Protein AF-A0A174MYK6-F1 (afdb_monomer_lite)

Structure (mmCIF, N/CA/C/O backbone):
data_AF-A0A174MYK6-F1
#
_entry.id   AF-A0A174MYK6-F1
#
loop_
_atom_site.group_PDB
_atom_site.id
_atom_site.type_symbol
_atom_site.label_atom_id
_atom_site.label_alt_id
_atom_site.label_comp_id
_atom_site.label_asym_id
_atom_site.label_entity_id
_atom_site.label_seq_id
_atom_site.pdbx_PDB_ins_code
_atom_site.Cartn_x
_atom_site.Cartn_y
_atom_site.Cartn_z
_atom_site.occupancy
_atom_site.B_iso_or_equiv
_atom_site.auth_seq_id
_atom_site.auth_comp_id
_atom_site.auth_asym_id
_atom_site.auth_atom_id
_atom_site.pdbx_PDB_model_num
ATOM 1 N N . MET A 1 1 ? -10.947 40.813 -43.463 1.00 57.91 1 MET A N 1
ATOM 2 C CA . MET A 1 1 ? -10.400 39.770 -44.357 1.00 57.91 1 MET A CA 1
ATOM 3 C C . MET A 1 1 ? -11.365 38.589 -44.340 1.00 57.91 1 MET A C 1
ATOM 5 O O . MET A 1 1 ? -11.521 37.976 -43.294 1.00 57.91 1 MET A O 1
ATOM 9 N N . LYS A 1 2 ? -12.123 38.347 -45.421 1.00 57.47 2 LYS A N 1
ATOM 10 C CA . LYS A 1 2 ? -13.043 37.196 -45.504 1.00 57.47 2 LYS A CA 1
ATOM 11 C C . LYS A 1 2 ? -12.222 35.976 -45.908 1.00 57.47 2 LYS A C 1
ATOM 13 O O . LYS A 1 2 ? -11.759 35.904 -47.040 1.00 57.47 2 LYS A O 1
ATOM 18 N N . MET A 1 3 ? -11.984 35.070 -44.967 1.00 65.38 3 MET A N 1
ATOM 19 C CA . MET A 1 3 ? -11.249 33.840 -45.240 1.00 65.38 3 MET A CA 1
ATOM 20 C C . MET A 1 3 ? -12.205 32.837 -45.884 1.00 65.38 3 MET A C 1
ATOM 22 O O . MET A 1 3 ? -13.306 32.614 -45.382 1.00 65.38 3 MET A O 1
ATOM 26 N N . ASN A 1 4 ? -11.815 32.271 -47.025 1.00 77.38 4 ASN A N 1
ATOM 27 C CA . ASN A 1 4 ? -12.651 31.316 -47.743 1.00 77.38 4 ASN A CA 1
ATOM 28 C C . ASN A 1 4 ? -12.826 30.063 -46.882 1.00 77.38 4 ASN A C 1
ATOM 30 O O . ASN A 1 4 ? -11.852 29.362 -46.623 1.00 77.38 4 ASN A O 1
ATOM 34 N N . THR A 1 5 ? -14.054 29.754 -46.463 1.00 73.88 5 THR A N 1
ATOM 35 C CA . THR A 1 5 ? -14.360 28.627 -45.562 1.00 73.88 5 THR A CA 1
ATOM 36 C C . THR A 1 5 ? -13.796 27.299 -46.073 1.00 73.88 5 THR A C 1
ATOM 38 O O . THR A 1 5 ? -13.324 26.491 -4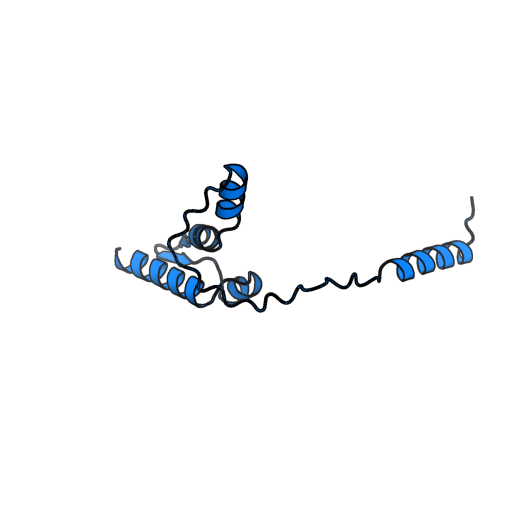5.284 1.00 73.88 5 THR A O 1
ATOM 41 N N . LYS A 1 6 ? -13.745 27.106 -47.400 1.00 74.31 6 LYS A N 1
ATOM 42 C CA . LYS A 1 6 ? -13.112 25.933 -48.025 1.00 74.31 6 LYS A CA 1
ATOM 43 C C . LYS A 1 6 ? -11.601 25.854 -47.777 1.00 74.31 6 LYS A C 1
ATOM 45 O O . LYS A 1 6 ? -11.088 24.767 -47.559 1.00 74.31 6 LYS A O 1
ATOM 50 N N . LEU A 1 7 ? -10.903 26.991 -47.782 1.00 78.50 7 LEU A N 1
ATOM 51 C CA . LEU A 1 7 ? -9.466 27.062 -47.496 1.00 78.50 7 LEU A CA 1
ATOM 52 C C . LEU A 1 7 ? -9.189 26.726 -46.027 1.00 78.50 7 LEU A C 1
ATOM 54 O O . LEU A 1 7 ? -8.264 25.977 -45.734 1.00 78.50 7 LEU A O 1
ATOM 58 N N . VAL A 1 8 ? -10.024 27.242 -45.118 1.00 77.62 8 VAL A N 1
ATOM 59 C CA . VAL A 1 8 ? -9.920 26.948 -43.682 1.00 77.62 8 VAL A CA 1
ATOM 60 C C . VAL A 1 8 ? -10.096 25.454 -43.439 1.00 77.62 8 VAL A C 1
ATOM 62 O O . VAL A 1 8 ? -9.265 24.855 -42.771 1.00 77.62 8 VAL A O 1
ATOM 65 N N . LEU A 1 9 ? -11.108 24.845 -44.062 1.00 78.31 9 LEU A N 1
ATOM 66 C CA . LEU A 1 9 ? -11.426 23.428 -43.893 1.00 78.31 9 LEU A CA 1
ATOM 67 C C . LEU A 1 9 ? -10.300 22.503 -44.388 1.00 78.31 9 LEU A C 1
ATOM 69 O O . LEU A 1 9 ? -9.991 21.508 -43.738 1.00 78.31 9 LEU A O 1
ATOM 73 N N . VAL A 1 10 ? -9.643 22.861 -45.497 1.00 80.25 10 VAL A N 1
ATOM 74 C CA . VAL A 1 10 ? -8.472 22.129 -46.014 1.00 80.25 10 VAL A CA 1
ATOM 75 C C . VAL A 1 10 ? -7.275 22.254 -45.069 1.00 80.25 10 VAL A C 1
ATOM 77 O O . VAL A 1 10 ? -6.588 21.265 -44.823 1.00 80.25 10 VAL A O 1
ATOM 80 N N . LEU A 1 11 ? -7.046 23.440 -44.496 1.00 78.44 11 LEU A N 1
ATOM 81 C CA . LEU A 1 11 ? -5.966 23.645 -43.529 1.00 78.44 11 LEU A CA 1
ATOM 82 C C . LEU A 1 11 ? -6.188 22.830 -42.250 1.00 78.44 11 LEU A C 1
ATOM 84 O O . LEU A 1 11 ? -5.250 22.233 -41.732 1.00 78.44 11 LEU A O 1
ATOM 88 N N . THR A 1 12 ? -7.429 22.779 -41.756 1.00 75.38 12 THR A N 1
ATOM 89 C CA . THR A 1 12 ? -7.764 21.993 -40.562 1.00 75.38 12 THR A CA 1
ATOM 90 C C . THR A 1 12 ? -7.586 20.501 -40.824 1.00 75.38 12 THR A C 1
ATOM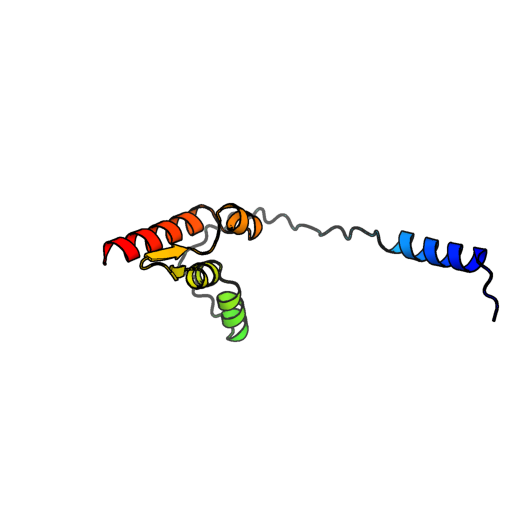 92 O O . THR A 1 12 ? -7.034 19.804 -39.983 1.00 75.38 12 THR A O 1
ATOM 95 N N . PHE A 1 13 ? -7.972 20.014 -42.007 1.00 76.00 13 PHE A N 1
ATOM 96 C CA . PHE A 1 13 ? -7.802 18.607 -42.375 1.00 76.00 13 PHE A CA 1
ATOM 97 C C . PHE A 1 13 ? -6.324 18.190 -42.451 1.00 76.00 13 PHE A C 1
ATOM 99 O O . PHE A 1 13 ? -5.960 17.122 -41.963 1.00 76.00 13 PHE A O 1
ATOM 106 N N . MET A 1 14 ? -5.456 19.057 -42.983 1.00 73.44 14 MET A N 1
ATOM 107 C CA . MET A 1 14 ? -4.012 18.799 -43.048 1.00 73.44 14 MET A CA 1
ATOM 108 C C . MET A 1 14 ? -3.334 18.707 -41.674 1.00 73.44 14 MET A C 1
ATOM 110 O O . MET A 1 14 ? -2.348 17.992 -41.544 1.00 73.44 14 MET A O 1
ATOM 114 N N . LEU A 1 15 ? -3.847 19.399 -40.651 1.00 69.50 15 LEU A N 1
ATOM 115 C CA . LEU A 1 15 ? -3.306 19.318 -39.287 1.00 69.50 15 LEU A CA 1
ATOM 116 C C . LEU A 1 15 ? -3.682 18.011 -38.575 1.00 69.50 15 LEU A C 1
ATOM 118 O O . LEU A 1 15 ? -2.944 17.553 -37.709 1.00 69.50 15 LEU A O 1
ATOM 122 N N . VAL A 1 16 ? -4.814 17.399 -38.932 1.00 69.00 16 VAL A N 1
ATOM 123 C CA . VAL A 1 16 ? -5.274 16.152 -38.297 1.00 69.00 16 VAL A CA 1
ATOM 124 C C . VAL A 1 16 ? -4.480 14.946 -38.809 1.00 69.00 16 VAL A C 1
ATOM 126 O O . VAL A 1 16 ? -4.155 14.057 -38.029 1.00 69.00 16 VAL A O 1
ATOM 129 N N . VAL A 1 17 ? -4.101 14.925 -40.093 1.00 68.06 17 VAL A N 1
ATOM 130 C CA . VAL A 1 17 ? -3.356 13.794 -40.686 1.00 68.06 17 VAL A CA 1
ATOM 131 C C . VAL A 1 17 ? -1.892 13.709 -40.243 1.00 68.06 17 VAL A C 1
ATOM 133 O O . VAL A 1 17 ? -1.305 12.636 -40.313 1.00 68.06 17 VAL A O 1
ATOM 136 N N . SER A 1 18 ? -1.292 14.799 -39.762 1.00 64.31 18 SER A N 1
ATOM 137 C CA . SER A 1 18 ? 0.090 14.812 -39.257 1.00 64.31 18 SER A CA 1
ATOM 138 C C . SER A 1 18 ? 0.215 14.459 -37.769 1.00 64.31 18 SER A C 1
ATOM 140 O O . SER A 1 18 ? 1.333 14.271 -37.295 1.00 64.31 18 SER A O 1
ATOM 142 N N . SER A 1 19 ? -0.900 14.324 -37.037 1.00 60.41 19 SER A N 1
ATOM 143 C CA . SER A 1 19 ? -0.896 14.024 -35.596 1.00 60.41 19 SER A CA 1
ATOM 144 C C . SER A 1 19 ? -0.830 12.527 -35.256 1.00 60.41 19 SER A C 1
ATOM 146 O O . SER A 1 19 ? -0.702 12.187 -34.082 1.00 60.41 19 SER A O 1
ATOM 148 N N . CYS A 1 20 ? -0.914 11.633 -36.243 1.00 65.00 20 CYS A N 1
ATOM 149 C CA . CYS A 1 20 ? -0.818 10.186 -36.039 1.00 65.00 20 CYS A CA 1
ATOM 150 C C . CYS A 1 20 ? 0.460 9.656 -36.691 1.00 65.00 20 CYS A C 1
ATOM 152 O O . CYS A 1 20 ? 0.430 9.147 -37.806 1.00 65.00 20 CYS A O 1
ATOM 154 N N . ASN A 1 21 ? 1.586 9.791 -35.996 1.00 60.56 21 ASN A N 1
ATOM 155 C CA . ASN A 1 21 ? 2.732 8.918 -36.220 1.00 60.56 21 ASN A CA 1
ATOM 156 C C . ASN A 1 21 ? 2.982 8.177 -34.910 1.00 60.56 21 ASN A C 1
ATOM 158 O O . ASN A 1 21 ? 3.473 8.774 -33.950 1.00 60.56 21 ASN A O 1
ATOM 162 N N . ASP A 1 22 ? 2.618 6.895 -34.880 1.00 60.91 22 ASP A N 1
ATOM 163 C CA . ASP A 1 22 ? 3.106 5.973 -33.861 1.00 60.91 22 ASP A CA 1
ATOM 164 C C . ASP A 1 22 ? 4.624 5.922 -34.017 1.00 60.91 22 ASP A C 1
ATOM 166 O O . ASP A 1 22 ? 5.166 5.429 -35.006 1.00 60.91 22 ASP A O 1
ATOM 170 N N . SER A 1 23 ? 5.323 6.544 -33.075 1.00 61.56 23 SER A N 1
ATOM 171 C CA . SER A 1 23 ? 6.759 6.351 -32.961 1.00 61.56 23 SER A CA 1
ATOM 172 C C . SER A 1 23 ? 6.934 4.965 -32.360 1.00 61.56 23 SER A C 1
ATOM 174 O O . SER A 1 23 ? 6.733 4.804 -31.158 1.00 61.56 23 SER A O 1
ATOM 176 N N . ASP A 1 24 ? 7.238 3.968 -33.192 1.00 55.41 24 ASP A N 1
ATOM 177 C CA . ASP A 1 24 ? 7.592 2.630 -32.723 1.00 55.41 24 ASP A CA 1
ATOM 178 C C . ASP A 1 24 ? 8.721 2.759 -31.686 1.00 55.41 24 ASP A C 1
ATOM 180 O O . ASP A 1 24 ? 9.871 3.064 -32.015 1.00 55.41 24 ASP A O 1
ATOM 184 N N . ILE A 1 25 ? 8.390 2.567 -30.406 1.00 57.38 25 ILE A N 1
ATOM 185 C CA . ILE A 1 25 ? 9.386 2.388 -29.353 1.00 57.38 25 ILE A CA 1
ATOM 186 C C . ILE A 1 25 ? 10.064 1.054 -29.647 1.00 57.38 25 ILE A C 1
ATOM 188 O O . ILE A 1 25 ? 9.452 -0.010 -29.548 1.00 57.38 25 ILE A O 1
ATOM 192 N N . ILE A 1 26 ? 11.344 1.108 -30.011 1.00 57.25 26 ILE A N 1
ATOM 193 C CA . ILE A 1 26 ? 12.191 -0.078 -30.081 1.00 57.25 26 ILE A CA 1
ATOM 194 C C . ILE A 1 26 ? 12.346 -0.588 -28.645 1.00 57.25 26 ILE A C 1
ATOM 196 O O . ILE A 1 26 ? 13.151 -0.072 -27.872 1.00 57.25 26 ILE A O 1
ATOM 200 N N . VAL A 1 27 ? 11.544 -1.586 -28.274 1.00 51.16 27 VAL A N 1
ATOM 201 C CA . VAL A 1 27 ? 11.753 -2.363 -27.052 1.00 51.16 27 VAL A CA 1
ATOM 202 C C . VAL A 1 27 ? 12.983 -3.229 -27.292 1.00 51.16 27 VAL A C 1
ATOM 204 O O . VAL A 1 27 ? 12.927 -4.249 -27.982 1.00 51.16 27 VAL A O 1
ATOM 207 N N . GLU A 1 28 ? 14.118 -2.797 -26.750 1.00 47.16 28 GLU A N 1
ATOM 208 C CA . GLU A 1 28 ? 15.290 -3.648 -26.630 1.00 47.16 28 GLU A CA 1
ATOM 209 C C . GLU A 1 28 ? 14.909 -4.823 -25.720 1.00 47.16 28 GLU A C 1
ATOM 211 O O . GLU A 1 28 ? 14.622 -4.675 -24.532 1.00 47.16 28 GLU A O 1
ATOM 216 N N . ASN A 1 29 ? 14.811 -5.999 -26.331 1.00 43.75 29 ASN A N 1
ATOM 217 C CA . ASN A 1 29 ? 14.531 -7.257 -25.667 1.00 43.75 29 ASN A CA 1
ATOM 218 C C . ASN A 1 29 ? 15.689 -7.591 -24.712 1.00 43.75 29 ASN A C 1
ATOM 220 O O . ASN A 1 29 ? 16.659 -8.244 -25.102 1.00 43.75 29 ASN A O 1
ATOM 224 N N . ALA A 1 30 ? 15.589 -7.142 -23.461 1.00 44.28 30 ALA A N 1
ATOM 225 C CA . ALA A 1 30 ? 16.477 -7.527 -22.372 1.00 44.28 30 ALA A CA 1
ATOM 226 C C . ALA A 1 30 ? 16.174 -8.964 -21.913 1.00 44.28 30 ALA A C 1
ATOM 228 O O . ALA A 1 30 ? 15.788 -9.221 -20.775 1.00 44.28 30 ALA A O 1
ATOM 229 N N . ASN A 1 31 ? 16.397 -9.928 -22.803 1.00 48.88 31 ASN A N 1
ATOM 230 C CA . ASN A 1 31 ? 16.620 -11.314 -22.422 1.00 48.88 31 ASN A CA 1
ATOM 231 C C . ASN A 1 31 ? 18.058 -11.453 -21.907 1.00 48.88 31 ASN A C 1
ATOM 233 O O . ASN A 1 31 ? 18.924 -12.032 -22.561 1.00 48.88 31 ASN A O 1
ATOM 237 N N . SER A 1 32 ? 18.322 -10.928 -20.714 1.00 41.72 32 SER A N 1
ATOM 238 C CA . SER A 1 32 ? 19.442 -11.384 -19.899 1.00 41.72 32 SER A CA 1
ATOM 239 C C . SER A 1 32 ? 18.942 -11.591 -18.476 1.00 41.72 32 SER A C 1
ATOM 241 O O . SER A 1 32 ? 18.542 -10.669 -17.771 1.00 41.72 32 SER A O 1
ATOM 243 N N . GLY A 1 33 ? 18.894 -12.862 -18.075 1.00 47.41 33 GLY A N 1
ATOM 244 C CA . GLY A 1 33 ? 18.620 -13.250 -16.701 1.00 47.41 33 GLY A CA 1
ATOM 245 C C . GLY A 1 33 ? 19.707 -12.682 -15.800 1.00 47.41 33 GLY A C 1
ATOM 246 O O . GLY A 1 33 ? 20.791 -13.249 -15.696 1.00 47.41 33 GLY A O 1
ATOM 247 N N . ILE A 1 34 ? 19.414 -11.554 -15.164 1.00 37.69 34 ILE A N 1
ATOM 248 C CA . ILE A 1 34 ? 20.220 -11.013 -14.081 1.00 37.69 34 ILE A CA 1
ATOM 249 C C . ILE A 1 34 ? 19.544 -11.469 -12.795 1.00 37.69 34 ILE A C 1
ATOM 251 O O . ILE A 1 34 ? 18.519 -10.935 -12.378 1.00 37.69 34 ILE A O 1
ATOM 255 N N . SER A 1 35 ? 20.124 -12.492 -12.173 1.00 44.41 35 SER A N 1
ATOM 256 C CA . SER A 1 35 ? 19.916 -12.766 -10.757 1.00 44.41 35 SER A CA 1
ATOM 257 C C . SER A 1 35 ? 20.329 -11.507 -9.995 1.00 44.41 35 SER A C 1
ATOM 259 O O . SER A 1 35 ? 21.522 -11.238 -9.855 1.00 44.41 35 SER A O 1
ATOM 261 N N . ILE A 1 36 ? 19.359 -10.692 -9.576 1.00 42.59 36 ILE A N 1
ATOM 262 C CA . ILE A 1 36 ? 19.625 -9.484 -8.795 1.00 42.59 36 ILE A CA 1
ATOM 263 C C . ILE A 1 36 ? 20.112 -9.932 -7.419 1.00 42.59 36 ILE A C 1
ATOM 265 O O . ILE A 1 36 ? 19.329 -10.297 -6.542 1.00 42.59 36 ILE A O 1
ATOM 269 N N . ASP A 1 37 ? 21.432 -9.932 -7.252 1.00 41.12 37 ASP A N 1
ATOM 270 C CA . ASP A 1 37 ? 22.055 -9.998 -5.943 1.00 41.12 37 ASP A CA 1
ATOM 271 C C . ASP A 1 37 ? 21.665 -8.739 -5.155 1.00 41.12 37 ASP A C 1
ATOM 273 O O . ASP A 1 37 ? 21.933 -7.604 -5.561 1.00 41.12 37 ASP A O 1
ATOM 277 N N . LYS A 1 38 ? 21.003 -8.950 -4.015 1.00 52.59 38 LYS A N 1
ATOM 278 C CA . LYS A 1 38 ? 20.405 -7.926 -3.141 1.00 52.59 38 LYS A CA 1
ATOM 279 C C . LYS A 1 38 ? 21.448 -6.991 -2.491 1.00 52.59 38 LYS A C 1
ATOM 281 O O . LYS A 1 38 ? 21.083 -6.136 -1.691 1.00 52.59 38 LYS A O 1
ATOM 286 N N . SER A 1 39 ? 22.738 -7.131 -2.807 1.00 52.91 39 SER A N 1
ATOM 287 C CA . SER A 1 39 ? 23.836 -6.463 -2.098 1.00 52.91 39 SER A CA 1
ATOM 288 C C . SER A 1 39 ? 24.506 -5.301 -2.842 1.00 52.91 39 SER A C 1
ATOM 290 O O . SER A 1 39 ? 25.371 -4.640 -2.265 1.00 52.91 39 SER A O 1
ATOM 292 N N . THR A 1 40 ? 24.103 -4.984 -4.078 1.00 53.12 40 THR A N 1
ATOM 293 C CA . THR A 1 40 ? 24.707 -3.847 -4.792 1.00 53.12 40 THR A CA 1
ATOM 294 C C . THR A 1 40 ? 24.173 -2.537 -4.210 1.00 53.12 40 THR A C 1
ATOM 296 O O . THR A 1 40 ? 23.150 -2.012 -4.651 1.00 53.12 40 THR A O 1
ATOM 299 N N . GLN A 1 41 ? 24.863 -1.994 -3.202 1.00 57.94 41 GLN A N 1
ATOM 300 C CA . GLN A 1 41 ? 24.771 -0.575 -2.868 1.00 57.94 41 GLN A CA 1
ATOM 301 C C . GLN A 1 41 ? 25.278 0.201 -4.083 1.00 57.94 41 GLN A C 1
ATOM 303 O O . GLN A 1 41 ? 26.473 0.439 -4.245 1.00 57.94 41 GLN A O 1
ATOM 308 N N . LEU A 1 42 ? 24.360 0.527 -4.990 1.00 62.78 42 LEU A N 1
ATOM 309 C CA . LEU A 1 42 ? 24.624 1.455 -6.074 1.00 62.78 42 LEU A CA 1
ATOM 310 C C . LEU A 1 42 ? 25.001 2.788 -5.420 1.00 62.78 42 LEU A C 1
ATOM 312 O O . LEU A 1 42 ? 24.197 3.360 -4.683 1.00 62.78 42 LEU A O 1
ATOM 316 N N . ASN A 1 43 ? 26.228 3.260 -5.657 1.00 74.94 43 ASN A N 1
ATOM 317 C CA . ASN A 1 43 ? 26.632 4.628 -5.335 1.00 74.94 43 ASN A CA 1
ATOM 318 C C . ASN A 1 43 ? 25.873 5.571 -6.272 1.00 74.94 43 ASN A C 1
ATOM 320 O O . ASN A 1 43 ? 26.402 6.010 -7.289 1.00 74.94 43 ASN A O 1
ATOM 324 N N . LEU A 1 44 ? 24.603 5.807 -5.954 1.00 75.06 44 LEU A N 1
ATOM 325 C CA . LEU A 1 44 ? 23.762 6.757 -6.660 1.00 75.06 44 LEU A CA 1
ATOM 326 C C . LEU A 1 44 ? 24.290 8.162 -6.394 1.00 75.06 44 LEU A C 1
ATOM 328 O O . LEU A 1 44 ? 24.673 8.501 -5.269 1.00 75.06 44 LEU A O 1
ATOM 332 N N . THR A 1 45 ? 24.275 8.992 -7.427 1.00 85.75 45 THR A N 1
ATOM 333 C CA . THR A 1 45 ? 24.425 10.431 -7.234 1.00 85.75 45 THR A CA 1
ATOM 334 C C . THR A 1 45 ? 23.291 10.954 -6.337 1.00 85.75 45 THR A C 1
ATOM 336 O O . THR A 1 45 ? 22.229 10.325 -6.242 1.00 85.75 45 THR A O 1
ATOM 339 N N . PRO A 1 46 ? 23.479 12.097 -5.651 1.00 85.00 46 PRO A N 1
ATOM 340 C CA . PRO A 1 46 ? 22.431 12.679 -4.814 1.00 85.00 46 PRO A CA 1
ATOM 341 C C . PRO A 1 46 ? 21.093 12.853 -5.549 1.00 85.00 46 PRO A C 1
ATOM 343 O O . PRO A 1 46 ? 20.045 12.560 -4.976 1.00 85.00 46 PRO A O 1
ATOM 346 N N . ASP A 1 47 ? 21.138 13.245 -6.824 1.00 86.88 47 ASP A N 1
ATOM 347 C CA . ASP A 1 47 ? 19.945 13.458 -7.645 1.00 86.88 47 ASP A CA 1
ATOM 348 C C . ASP A 1 47 ? 19.251 12.134 -7.999 1.00 86.88 47 ASP A C 1
ATOM 350 O O . ASP A 1 47 ? 18.039 12.012 -7.841 1.00 86.88 47 ASP A O 1
ATOM 354 N N . GLU A 1 48 ? 19.993 11.096 -8.396 1.00 84.69 48 GLU A N 1
ATOM 355 C CA . GLU A 1 48 ? 19.417 9.767 -8.665 1.00 84.69 48 GLU A CA 1
ATOM 356 C C . GLU A 1 48 ? 18.777 9.154 -7.416 1.00 84.69 48 GLU A C 1
ATOM 358 O O . GLU A 1 48 ? 17.726 8.514 -7.496 1.00 84.69 48 GLU A O 1
ATOM 363 N N . LYS A 1 49 ? 19.390 9.366 -6.246 1.00 84.75 49 LYS A N 1
ATOM 364 C CA . LYS A 1 49 ? 18.813 8.946 -4.969 1.00 84.75 49 LYS A CA 1
ATOM 365 C C . LYS A 1 49 ? 17.497 9.678 -4.695 1.00 84.75 49 LYS A C 1
ATOM 367 O O . LYS A 1 49 ? 16.513 9.023 -4.359 1.00 84.75 49 LYS A O 1
ATOM 372 N N . LEU A 1 50 ? 17.469 10.999 -4.878 1.00 85.75 50 LEU A N 1
ATOM 373 C CA . LEU A 1 50 ? 16.263 11.808 -4.702 1.00 85.75 50 LEU A CA 1
ATOM 374 C C . LEU A 1 50 ? 15.139 11.339 -5.635 1.00 85.75 50 LEU A C 1
ATOM 376 O O . LEU A 1 50 ? 14.025 11.091 -5.182 1.00 85.75 50 LEU A O 1
ATOM 380 N N . HIS A 1 51 ? 15.438 11.160 -6.922 1.00 84.56 51 HIS A N 1
ATOM 381 C CA . HIS A 1 51 ? 14.466 10.682 -7.904 1.00 84.56 51 HIS A CA 1
ATOM 382 C C . HIS A 1 51 ? 13.918 9.297 -7.555 1.00 84.56 51 HIS A C 1
ATOM 384 O O . HIS A 1 51 ? 12.717 9.051 -7.693 1.00 84.56 51 HIS A O 1
ATOM 390 N N . LYS A 1 52 ? 14.776 8.399 -7.062 1.00 84.94 52 LYS A N 1
ATOM 391 C CA . LYS A 1 52 ? 14.366 7.063 -6.626 1.00 84.94 52 LYS A CA 1
ATOM 392 C C . LYS A 1 52 ? 13.445 7.112 -5.407 1.00 84.94 52 LYS A C 1
ATOM 394 O O . LYS A 1 52 ? 12.447 6.401 -5.384 1.00 84.94 52 LYS A O 1
ATOM 399 N N . GLU A 1 53 ? 13.758 7.939 -4.413 1.00 83.62 53 GLU A N 1
ATOM 400 C CA . GLU A 1 53 ? 12.922 8.097 -3.216 1.00 83.62 53 GLU A CA 1
ATOM 401 C C . GLU A 1 53 ? 11.566 8.739 -3.543 1.00 83.62 53 GLU A C 1
ATOM 403 O O . GLU A 1 53 ? 10.547 8.307 -3.006 1.00 83.62 53 GLU A O 1
ATOM 408 N N . GLN A 1 54 ? 11.534 9.703 -4.469 1.00 82.38 54 GLN A N 1
ATOM 409 C CA . GLN A 1 54 ? 10.300 10.339 -4.951 1.00 82.38 54 GLN A CA 1
ATOM 410 C C . GLN A 1 54 ? 9.412 9.397 -5.772 1.00 82.38 54 GLN A C 1
ATOM 412 O O . GLN A 1 54 ? 8.198 9.569 -5.798 1.00 82.38 54 GLN A O 1
ATOM 417 N N . SER A 1 55 ? 10.011 8.410 -6.440 1.00 86.06 55 SER A N 1
ATOM 418 C CA . SER A 1 55 ? 9.295 7.449 -7.291 1.00 86.06 55 SER A CA 1
ATOM 419 C C . SER A 1 55 ? 9.036 6.108 -6.591 1.00 86.06 55 SER A C 1
ATOM 421 O O . SER A 1 55 ? 8.601 5.155 -7.234 1.00 86.06 55 SER A O 1
ATOM 423 N N . SER A 1 56 ? 9.342 5.994 -5.293 1.00 91.69 56 SER A N 1
ATOM 424 C CA . SER A 1 56 ? 9.159 4.752 -4.538 1.00 91.69 56 SER A CA 1
ATOM 425 C C . SER A 1 56 ? 7.678 4.497 -4.275 1.00 91.69 56 SER A C 1
ATOM 427 O O . SER A 1 56 ? 6.990 5.296 -3.638 1.00 91.69 56 SER A O 1
ATOM 429 N N . LEU A 1 57 ? 7.205 3.341 -4.740 1.00 93.56 57 LEU A N 1
ATOM 430 C CA . LEU A 1 57 ? 5.838 2.875 -4.506 1.00 93.56 57 LEU A CA 1
ATOM 431 C C . LEU A 1 57 ? 5.585 2.613 -3.017 1.00 93.56 57 LEU A C 1
ATOM 433 O O . LEU A 1 57 ? 4.473 2.806 -2.536 1.00 93.56 57 LEU A O 1
ATOM 437 N N . GLU A 1 58 ? 6.619 2.208 -2.276 1.00 93.00 58 GLU A N 1
ATOM 438 C CA . GLU A 1 58 ? 6.568 2.054 -0.824 1.00 93.00 58 GLU A CA 1
ATOM 439 C C . GLU A 1 58 ? 6.258 3.388 -0.141 1.00 93.00 58 GLU A C 1
ATOM 441 O O . GLU A 1 58 ? 5.318 3.467 0.646 1.00 93.00 58 GLU A O 1
ATOM 446 N N . ASN A 1 59 ? 7.004 4.444 -0.474 1.00 91.94 59 ASN A N 1
ATOM 447 C CA . ASN A 1 59 ? 6.765 5.772 0.091 1.00 91.94 59 ASN A CA 1
ATOM 448 C C . ASN A 1 59 ? 5.371 6.288 -0.285 1.00 91.94 59 ASN A C 1
ATOM 450 O O . ASN A 1 59 ? 4.645 6.783 0.573 1.00 91.94 59 ASN A O 1
ATOM 454 N N . MET A 1 60 ? 4.965 6.084 -1.541 1.00 92.31 60 MET A N 1
ATOM 455 C CA . MET A 1 60 ? 3.632 6.453 -2.011 1.00 92.31 60 MET A CA 1
ATOM 456 C C . MET A 1 60 ? 2.520 5.767 -1.205 1.00 92.31 60 MET A C 1
ATOM 458 O O . MET A 1 60 ? 1.563 6.432 -0.821 1.00 92.31 60 MET A O 1
ATOM 462 N N . LEU A 1 61 ? 2.632 4.462 -0.927 1.00 94.81 61 LEU A N 1
ATOM 463 C CA . LEU A 1 61 ? 1.647 3.732 -0.122 1.00 94.81 61 LEU A CA 1
ATOM 464 C C . LEU A 1 61 ? 1.674 4.136 1.354 1.00 94.81 61 LEU A C 1
ATOM 466 O O . LEU A 1 61 ? 0.611 4.196 1.972 1.00 94.81 61 LEU A O 1
ATOM 470 N N . MET A 1 62 ? 2.852 4.436 1.916 1.00 94.38 62 MET A N 1
ATOM 471 C CA . MET A 1 62 ? 2.946 4.953 3.286 1.00 94.38 62 MET A CA 1
ATOM 472 C C . MET A 1 62 ? 2.181 6.263 3.445 1.00 94.38 62 MET A C 1
ATOM 474 O O . MET A 1 62 ? 1.423 6.409 4.402 1.00 94.38 62 MET A O 1
ATOM 478 N N . ASP A 1 63 ? 2.315 7.175 2.483 1.00 94.06 63 ASP A N 1
ATOM 479 C CA . ASP A 1 63 ? 1.620 8.465 2.499 1.00 94.06 63 ASP A CA 1
ATOM 480 C C . ASP A 1 63 ? 0.089 8.322 2.402 1.00 94.06 63 ASP A C 1
ATOM 482 O O . ASP A 1 63 ? -0.646 9.237 2.776 1.00 94.06 63 ASP A O 1
ATOM 486 N N . GLN A 1 64 ? -0.412 7.172 1.932 1.00 95.75 64 GLN A N 1
ATOM 487 C CA . GLN A 1 64 ? -1.847 6.873 1.891 1.00 95.75 64 GLN A CA 1
ATOM 488 C C . GLN A 1 64 ? -2.390 6.266 3.188 1.00 95.75 64 GLN A C 1
ATOM 490 O O . GLN A 1 64 ? -3.605 6.103 3.304 1.00 95.75 64 GLN A O 1
ATOM 495 N N . ILE A 1 65 ? -1.555 5.935 4.176 1.00 96.94 65 ILE A N 1
ATOM 496 C CA . ILE A 1 65 ? -2.055 5.500 5.484 1.00 96.94 65 ILE A CA 1
ATOM 497 C C . ILE A 1 65 ? -2.506 6.728 6.274 1.00 96.94 65 ILE A C 1
ATOM 499 O O . ILE A 1 65 ? -1.701 7.552 6.703 1.00 96.94 65 ILE A O 1
ATOM 503 N N . ILE A 1 66 ? -3.811 6.828 6.515 1.00 97.00 66 ILE A N 1
ATOM 504 C CA . ILE A 1 66 ? -4.418 7.938 7.254 1.00 97.00 66 ILE A CA 1
ATOM 505 C C . ILE A 1 66 ? -5.136 7.433 8.502 1.00 97.00 66 ILE A C 1
ATOM 507 O O . ILE A 1 66 ? -5.667 6.326 8.523 1.00 97.00 66 ILE A O 1
ATOM 511 N N . TYR A 1 67 ? -5.200 8.272 9.535 1.00 96.69 67 TYR A N 1
ATOM 512 C CA . TYR A 1 67 ? -6.023 8.016 10.715 1.00 96.69 67 TYR A CA 1
ATOM 513 C C . TYR A 1 67 ? -7.380 8.709 10.561 1.00 96.69 67 TYR A C 1
ATOM 515 O O . TYR A 1 67 ? -7.447 9.937 10.455 1.00 96.69 67 TYR A O 1
ATOM 523 N N . ARG A 1 68 ? -8.464 7.933 10.526 1.00 96.12 68 ARG A N 1
ATOM 524 C CA . ARG A 1 68 ? -9.839 8.421 10.363 1.00 96.12 68 ARG A CA 1
ATOM 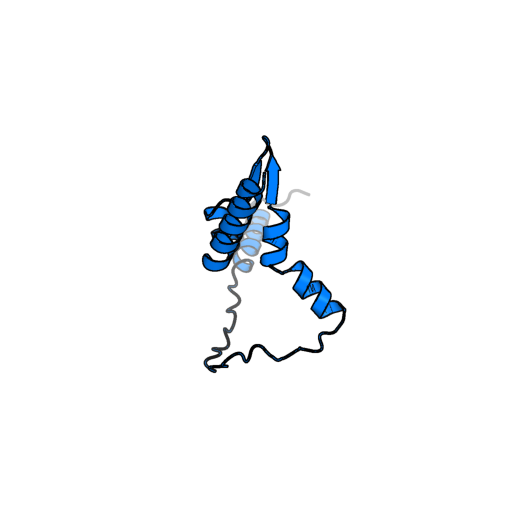525 C C . ARG A 1 68 ? -10.789 7.556 11.184 1.00 96.12 68 ARG A C 1
ATOM 527 O O . ARG A 1 68 ? -10.625 6.347 11.239 1.00 96.12 68 ARG A O 1
ATOM 534 N N . AS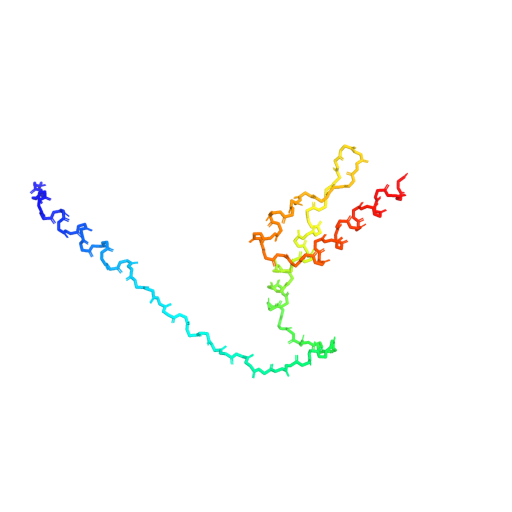P A 1 69 ? -11.782 8.178 11.817 1.00 94.81 69 ASP A N 1
ATOM 535 C CA . ASP A 1 69 ? -12.823 7.476 12.586 1.00 94.81 69 ASP A CA 1
ATOM 536 C C . ASP A 1 69 ? -12.258 6.505 13.640 1.00 94.81 69 ASP A C 1
ATOM 538 O O . ASP A 1 69 ? -12.789 5.425 13.879 1.00 94.81 69 ASP A O 1
ATOM 542 N N . SER A 1 70 ? -11.167 6.925 14.285 1.00 94.81 70 SER A N 1
ATOM 543 C CA . SER A 1 70 ? -10.430 6.152 15.290 1.00 94.81 70 SER A CA 1
ATOM 544 C C . SER A 1 70 ? -9.766 4.868 14.784 1.00 94.81 70 SER A C 1
ATOM 546 O O . SER A 1 70 ? -9.470 3.992 15.587 1.00 94.81 70 SER A O 1
ATOM 548 N N . ALA A 1 71 ? -9.508 4.762 13.481 1.00 96.50 71 ALA A N 1
ATOM 549 C CA . ALA A 1 71 ? -8.764 3.661 12.889 1.00 96.50 71 ALA A CA 1
ATOM 550 C C . ALA A 1 71 ? -7.759 4.173 11.848 1.00 96.50 71 ALA A C 1
ATOM 552 O O . ALA A 1 71 ? -7.964 5.190 11.182 1.00 96.50 71 ALA A O 1
ATOM 553 N N . TYR A 1 72 ? -6.660 3.449 11.686 1.00 97.62 72 TYR A N 1
ATOM 554 C CA . TYR A 1 72 ? -5.785 3.570 10.532 1.00 97.62 72 TYR A CA 1
ATOM 555 C C . TYR A 1 72 ? -6.450 2.920 9.320 1.00 97.62 72 TYR A C 1
ATOM 557 O O . TYR A 1 72 ? -7.006 1.825 9.415 1.00 97.62 72 TYR A O 1
ATOM 565 N N . ILE A 1 73 ? -6.393 3.593 8.174 1.00 97.06 73 ILE A N 1
ATOM 566 C CA . ILE A 1 73 ? -6.964 3.131 6.909 1.00 97.06 73 ILE A CA 1
ATOM 567 C C . ILE A 1 73 ? -5.944 3.390 5.804 1.00 97.06 73 ILE A C 1
ATOM 569 O O . ILE A 1 73 ? -5.354 4.469 5.743 1.00 97.06 73 ILE A O 1
ATOM 573 N N . LEU A 1 74 ? -5.769 2.421 4.905 1.00 97.38 74 LEU A N 1
ATOM 574 C CA . LEU A 1 74 ? -5.086 2.651 3.636 1.00 97.38 74 LEU A CA 1
ATOM 575 C C . LEU A 1 74 ? -6.059 3.358 2.684 1.00 97.38 74 LEU A C 1
ATOM 577 O O . LEU A 1 74 ? -7.008 2.748 2.195 1.00 97.38 74 LEU A O 1
ATOM 581 N N . ASN A 1 75 ? -5.842 4.646 2.431 1.00 97.31 75 ASN A N 1
ATOM 582 C CA . ASN A 1 75 ? -6.664 5.483 1.556 1.00 97.31 75 ASN A CA 1
ATOM 583 C C . ASN A 1 75 ? -6.329 5.260 0.070 1.00 97.31 75 ASN A C 1
ATOM 585 O O . ASN A 1 75 ? -6.061 6.198 -0.671 1.00 97.31 75 ASN A O 1
ATOM 589 N N . MET A 1 76 ? -6.306 3.998 -0.348 1.00 96.19 76 MET A N 1
ATOM 590 C CA . MET A 1 76 ? -6.103 3.590 -1.732 1.00 96.19 76 MET A CA 1
ATOM 591 C C . MET A 1 76 ? -6.824 2.265 -1.967 1.00 96.19 76 MET A C 1
ATOM 593 O O . MET A 1 76 ? -6.586 1.275 -1.267 1.00 96.19 76 MET A O 1
ATOM 597 N N . SER A 1 77 ? -7.714 2.246 -2.950 1.00 97.12 77 SER A N 1
ATOM 598 C CA . SER A 1 77 ? -8.402 1.034 -3.392 1.00 97.12 77 SER A CA 1
ATOM 599 C C . SER A 1 77 ? -7.456 0.088 -4.136 1.00 97.12 77 SER A C 1
ATOM 601 O O . SER A 1 77 ? -6.371 0.474 -4.579 1.00 97.12 77 SER A O 1
ATOM 603 N N . LYS A 1 78 ? -7.868 -1.175 -4.285 1.00 96.62 78 LYS A N 1
ATOM 604 C CA . LYS A 1 78 ? -7.081 -2.157 -5.037 1.00 96.62 78 LYS A CA 1
ATOM 605 C C . LYS A 1 78 ? -7.014 -1.780 -6.518 1.00 96.62 78 LYS A C 1
ATOM 607 O O . LYS A 1 78 ? -5.982 -1.964 -7.152 1.00 96.62 78 LYS A O 1
ATOM 612 N N . GLU A 1 79 ? -8.102 -1.249 -7.059 1.00 97.81 79 GLU A N 1
ATOM 613 C CA . GLU A 1 79 ? -8.213 -0.810 -8.446 1.00 97.81 79 GLU A CA 1
ATOM 614 C C . GLU A 1 79 ? -7.263 0.360 -8.727 1.00 97.81 79 GLU A C 1
ATOM 616 O O . GLU A 1 79 ? -6.493 0.295 -9.680 1.00 97.81 79 GLU A O 1
ATOM 621 N N . GLU A 1 80 ? -7.221 1.365 -7.844 1.00 96.81 80 GLU A N 1
ATOM 622 C CA . GLU A 1 80 ? -6.253 2.470 -7.942 1.00 96.81 80 GLU A CA 1
ATOM 623 C C . GLU A 1 80 ? -4.805 1.969 -7.860 1.00 96.81 80 GLU A C 1
ATOM 625 O O . GLU A 1 80 ? -3.940 2.444 -8.595 1.00 96.81 80 GLU A O 1
ATOM 630 N N . ALA A 1 81 ? -4.527 0.984 -7.000 1.00 96.56 81 ALA A N 1
ATOM 631 C CA . ALA A 1 81 ? -3.200 0.383 -6.915 1.00 96.56 81 ALA A CA 1
ATOM 632 C C . ALA A 1 81 ? -2.807 -0.332 -8.223 1.00 96.56 81 ALA A C 1
ATOM 634 O O . ALA A 1 81 ? -1.671 -0.194 -8.679 1.00 96.56 81 ALA A O 1
ATOM 635 N N . ILE A 1 82 ? -3.744 -1.044 -8.860 1.00 96.38 82 ILE A N 1
ATOM 636 C CA . ILE A 1 82 ? -3.532 -1.689 -10.166 1.00 96.38 82 ILE A CA 1
ATOM 637 C C . ILE A 1 82 ? -3.265 -0.641 -11.250 1.00 96.38 82 ILE A C 1
ATOM 639 O O . ILE A 1 82 ? -2.314 -0.799 -12.017 1.00 96.38 82 ILE A O 1
ATOM 643 N N . ASP A 1 83 ? -4.050 0.438 -11.290 1.00 97.12 83 ASP A N 1
ATOM 644 C CA . ASP A 1 83 ? -3.883 1.528 -12.259 1.00 97.12 83 ASP A CA 1
ATOM 645 C C . ASP A 1 83 ? -2.505 2.199 -12.129 1.00 97.12 83 ASP A C 1
ATOM 647 O O . ASP A 1 83 ? -1.870 2.550 -13.125 1.00 97.12 83 ASP A O 1
ATOM 651 N N . LEU A 1 84 ? -1.990 2.308 -10.901 1.00 94.00 84 LEU A N 1
ATOM 652 C CA . LEU A 1 84 ? -0.648 2.817 -10.603 1.00 94.00 84 LEU A CA 1
ATOM 653 C C . LEU A 1 84 ? 0.461 1.770 -10.774 1.00 94.00 84 LEU A C 1
ATOM 655 O O . LEU A 1 84 ? 1.624 2.045 -10.480 1.00 94.00 84 LEU A O 1
ATOM 659 N N . THR A 1 85 ? 0.130 0.576 -11.276 1.00 95.62 85 THR A N 1
ATOM 660 C CA . THR A 1 85 ? 1.075 -0.535 -11.474 1.00 95.62 85 THR A CA 1
ATOM 661 C C . THR A 1 85 ? 1.791 -0.930 -10.172 1.00 95.62 85 THR A C 1
ATOM 663 O O . THR A 1 85 ? 2.942 -1.373 -10.171 1.00 95.62 85 THR A O 1
ATOM 666 N N . ILE A 1 86 ? 1.112 -0.774 -9.033 1.00 95.75 86 ILE A N 1
ATOM 667 C CA . ILE A 1 86 ? 1.615 -1.202 -7.730 1.00 95.75 86 ILE A CA 1
ATOM 668 C C . ILE A 1 86 ? 1.525 -2.731 -7.651 1.00 95.75 86 ILE A C 1
ATOM 670 O O . ILE A 1 86 ? 0.460 -3.298 -7.899 1.00 95.75 86 ILE A O 1
ATOM 674 N N . PRO A 1 87 ? 2.609 -3.435 -7.277 1.00 97.00 87 PRO A N 1
ATOM 675 C CA . PRO A 1 87 ? 2.564 -4.881 -7.116 1.00 97.00 87 PRO A CA 1
ATOM 676 C C . PRO A 1 87 ? 1.549 -5.317 -6.050 1.00 97.00 87 PRO A C 1
ATOM 678 O O . PRO A 1 87 ? 1.580 -4.824 -4.922 1.00 97.00 87 PRO A O 1
ATOM 681 N N . ASP A 1 88 ? 0.728 -6.323 -6.365 1.00 96.12 88 ASP A N 1
ATOM 682 C CA . ASP A 1 88 ? -0.259 -6.901 -5.435 1.00 96.12 88 ASP A CA 1
ATOM 683 C C . ASP A 1 88 ? 0.369 -7.305 -4.090 1.00 96.12 88 ASP A C 1
ATOM 685 O O . ASP A 1 88 ? -0.210 -7.081 -3.027 1.00 96.12 88 ASP A O 1
ATOM 689 N N . SER A 1 89 ? 1.580 -7.871 -4.115 1.00 97.00 89 SER A N 1
ATOM 690 C CA . SER A 1 89 ? 2.310 -8.259 -2.903 1.00 97.00 89 SER A CA 1
ATOM 691 C 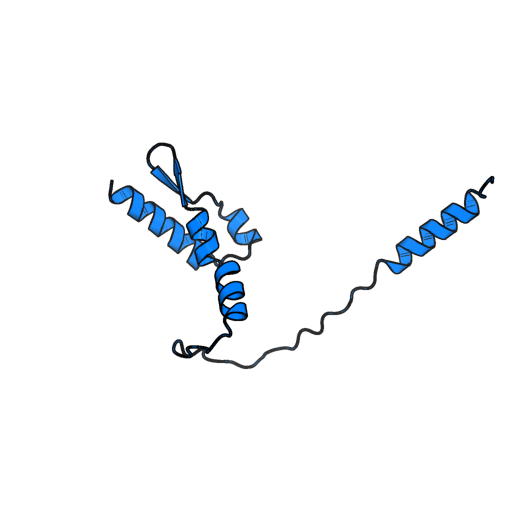C . SER A 1 89 ? 2.636 -7.067 -2.005 1.00 97.00 89 SER A C 1
ATOM 693 O O . SER A 1 89 ? 2.577 -7.189 -0.781 1.00 97.00 89 SER A O 1
ATOM 695 N N . LEU A 1 90 ? 2.956 -5.919 -2.606 1.00 97.06 90 LEU A N 1
ATOM 696 C CA . LEU A 1 90 ? 3.255 -4.693 -1.886 1.00 97.06 90 LEU A CA 1
ATOM 697 C C . LEU A 1 90 ? 1.974 -4.087 -1.309 1.00 97.06 90 LEU A C 1
ATOM 699 O O . LEU A 1 90 ? 1.934 -3.770 -0.126 1.00 97.06 90 LEU A O 1
ATOM 703 N N . TYR A 1 91 ? 0.902 -4.018 -2.097 1.00 97.81 91 TYR A N 1
ATOM 704 C CA . TYR A 1 91 ? -0.395 -3.537 -1.619 1.00 97.81 91 TYR A CA 1
ATOM 705 C C . TYR A 1 91 ? -0.907 -4.358 -0.420 1.00 97.81 91 TYR A C 1
ATOM 707 O O . TYR A 1 91 ? -1.252 -3.805 0.624 1.00 97.81 91 TYR A O 1
ATOM 715 N N . VAL A 1 92 ? -0.861 -5.694 -0.515 1.00 97.88 92 VAL A N 1
ATOM 716 C CA . VAL A 1 92 ? -1.249 -6.599 0.584 1.00 97.88 92 VAL A CA 1
ATOM 717 C C . VAL A 1 92 ? -0.360 -6.419 1.816 1.00 97.88 92 VAL A C 1
ATOM 719 O O . VAL A 1 92 ? -0.850 -6.491 2.944 1.00 97.88 92 VAL A O 1
ATOM 722 N N . HIS A 1 93 ? 0.936 -6.163 1.631 1.00 97.88 93 HIS A N 1
ATOM 723 C CA . HIS A 1 93 ? 1.834 -5.873 2.746 1.00 97.88 93 HIS A CA 1
ATOM 724 C C . HIS A 1 93 ? 1.394 -4.620 3.519 1.00 97.88 93 HIS A C 1
ATOM 726 O O . HIS A 1 93 ? 1.350 -4.650 4.747 1.00 97.88 93 HIS A O 1
ATOM 732 N N . TYR A 1 94 ? 0.999 -3.561 2.814 1.00 97.62 94 TYR A N 1
ATOM 733 C CA . TYR A 1 94 ? 0.520 -2.322 3.428 1.00 97.62 94 TYR A CA 1
ATOM 734 C C . TYR A 1 94 ? -0.850 -2.466 4.094 1.00 97.62 94 TYR A C 1
ATOM 736 O O . TYR A 1 94 ? -1.061 -1.904 5.167 1.00 97.62 94 TYR A O 1
ATOM 744 N N . LEU A 1 95 ? -1.748 -3.289 3.543 1.00 97.75 95 LEU A N 1
ATOM 745 C CA . LEU A 1 95 ? -2.984 -3.662 4.240 1.00 97.75 95 LEU A CA 1
ATOM 746 C C . LEU A 1 95 ? -2.694 -4.335 5.586 1.00 97.75 95 LEU A C 1
ATOM 748 O O . LEU A 1 95 ? -3.333 -4.013 6.583 1.00 97.75 95 LEU A O 1
ATOM 752 N N . LYS A 1 96 ? -1.700 -5.231 5.630 1.00 97.69 96 LYS A N 1
ATOM 753 C CA . LYS A 1 96 ? -1.292 -5.883 6.877 1.00 97.69 96 LYS A CA 1
ATOM 754 C C . LYS A 1 96 ? -0.707 -4.891 7.884 1.00 97.69 96 LYS A C 1
ATOM 756 O O . LYS A 1 96 ? -1.025 -4.984 9.059 1.00 97.69 96 LYS A O 1
ATOM 761 N N . ILE A 1 97 ? 0.108 -3.934 7.436 1.00 97.00 97 ILE A N 1
ATOM 762 C CA . ILE A 1 97 ? 0.626 -2.874 8.315 1.00 97.00 97 ILE A CA 1
ATOM 763 C C . ILE A 1 97 ? -0.530 -2.093 8.948 1.00 97.00 97 ILE A C 1
ATOM 765 O O . ILE A 1 97 ? -0.508 -1.839 10.148 1.00 97.00 97 ILE A O 1
ATOM 769 N N . VAL A 1 98 ? -1.543 -1.724 8.161 1.00 97.12 98 VAL A N 1
ATOM 770 C CA . VAL A 1 98 ? -2.726 -1.018 8.672 1.00 97.12 98 VAL A CA 1
ATOM 771 C C . VAL A 1 98 ? -3.505 -1.865 9.681 1.00 97.12 98 VAL A C 1
ATOM 773 O O . VAL A 1 98 ? -3.923 -1.341 10.711 1.00 97.12 98 VAL A O 1
ATOM 776 N N . ASP A 1 99 ? -3.673 -3.161 9.420 1.00 97.25 99 ASP A N 1
ATOM 777 C CA . ASP A 1 99 ? -4.297 -4.096 10.363 1.00 97.25 99 ASP A CA 1
ATOM 778 C C . ASP A 1 99 ? -3.506 -4.163 11.681 1.00 97.25 99 ASP A C 1
ATOM 780 O O . ASP A 1 99 ? -4.051 -3.891 12.750 1.00 97.25 99 ASP A O 1
ATOM 784 N N . ASP A 1 100 ? -2.191 -4.383 11.597 1.00 97.06 100 ASP A N 1
ATOM 785 C CA . ASP A 1 100 ? -1.292 -4.431 12.752 1.00 97.06 100 ASP A CA 1
ATOM 786 C C . ASP A 1 100 ? -1.361 -3.121 13.569 1.00 97.06 100 ASP A C 1
ATOM 788 O O . ASP A 1 100 ? -1.480 -3.166 14.794 1.00 97.06 100 ASP A O 1
ATOM 792 N N . LEU A 1 101 ? -1.369 -1.950 12.918 1.00 95.94 101 LEU A N 1
ATOM 793 C CA . LEU A 1 101 ? -1.496 -0.645 13.586 1.00 95.94 101 LEU A CA 1
ATOM 794 C C . LEU A 1 101 ? -2.795 -0.506 14.387 1.00 95.94 101 LEU A C 1
ATOM 796 O O . LEU A 1 101 ? -2.784 0.071 15.473 1.00 95.94 101 LEU A O 1
ATOM 800 N N . ASN A 1 102 ? -3.900 -1.045 13.875 1.00 96.00 102 ASN A N 1
ATOM 801 C CA . ASN A 1 102 ? -5.188 -1.017 14.563 1.00 96.00 102 ASN A CA 1
ATOM 802 C C . ASN A 1 102 ? -5.270 -2.028 15.716 1.00 96.00 102 ASN A C 1
ATOM 804 O O . ASN A 1 102 ? -6.022 -1.810 16.659 1.00 96.00 102 ASN A O 1
ATOM 808 N N . THR A 1 103 ? -4.492 -3.116 15.682 1.00 94.44 103 THR A N 1
ATOM 809 C CA . THR A 1 103 ? -4.453 -4.106 16.780 1.00 94.44 103 THR A CA 1
ATOM 810 C C . THR A 1 103 ? -3.660 -3.646 18.005 1.00 94.44 103 THR A C 1
ATOM 812 O O . THR A 1 103 ? -3.797 -4.228 19.080 1.00 94.44 103 THR A O 1
ATOM 815 N N . LEU A 1 104 ? -2.810 -2.628 17.848 1.00 85.38 104 LEU A N 1
ATOM 816 C CA . LEU A 1 104 ? -1.993 -2.059 18.924 1.00 85.38 104 LEU A CA 1
ATOM 817 C C . LEU A 1 104 ? -2.730 -0.993 19.754 1.00 85.38 104 LEU A C 1
ATOM 819 O O . LEU A 1 104 ? -2.145 -0.474 20.708 1.00 85.38 104 LEU A O 1
ATOM 823 N N . GLN A 1 105 ? -3.965 -0.645 19.382 1.00 62.28 105 GLN A N 1
ATOM 824 C CA . GLN A 1 105 ? -4.815 0.323 20.085 1.00 62.28 105 GLN A CA 1
ATOM 825 C C . GLN A 1 105 ? -5.657 -0.337 21.180 1.00 62.28 105 GLN A C 1
ATOM 827 O O . GLN A 1 105 ? -5.823 0.318 22.236 1.00 62.28 105 GLN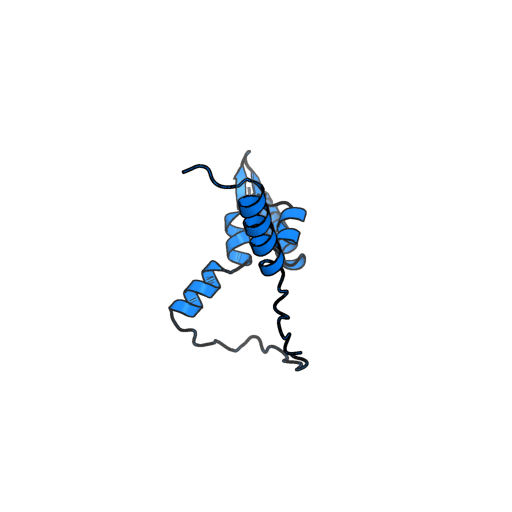 A O 1
#

Radius of gyration: 24.69 Å; chains: 1; bounding box: 41×53×68 Å

Foldseek 3Di:
DDDDVVVVVVVVVVVVVVPDDDPPDPPPPPPDDDPPDPPPPPPDDPVRVVVCCVLDPLNVQVVQFDQDPNFTDRNADPVNCVVVVNDPVSVVVSVVVRVVRRVVD

Organism: NCBI:txid47678

pLDDT: mean 79.88, std 18.39, range [37.69, 97.88]

Sequence (105 aa):
MKMNTKLVLVLTFMLVVSSCNDSDIIVENANSGISIDKSTQLNLTPDEKLHKEQSSLENMLMDQIIYRDSAYILNMSKEEAIDLTIPDSLYVHYLKIVDDLNTLQ

Secondary structure (DSSP, 8-state):
----HHHHHHHHHHHHHTS------------------TT------HHHHHHHHHT-HHHHHHHTEEEETTEEEE---HHHHHHTT--HHHHHHHHHHHHHHHHT-